Protein AF-A0A2E6A9U0-F1 (afdb_monomer_lite)

pLDDT: mean 90.93, std 10.79, range [36.19, 98.31]

Sequence (124 aa):
MLTVLASQIIADIYIGTYSYVFFVYLSYVIIVLIGEFYLKELKFKSVIISSFLAASIFFIVSNFGFWFTESLYSHDLNGLITCYVAAIPFFDDSLISASLYSLTIYIIYKFYKNLFPEANIVTK

Foldseek 3Di:
DCVVVVVVVVVCVVVHPDQLVVLQVVLVVVLVVVCVVQPPDLDPVSLLVSLLVSLVSNLVRSLVSCLVGPPPFDPDPVSSVVSSVVCVVVSVVSSVVSSVVSVVVSVVVVVVCVVCVVVVVPPD

Radius of gyration: 17.7 Å; chains: 1; bounding box: 47×21×44 Å

Secondary structure (DSSP, 8-state):
-HHHHHHHHHHHHHH---TTHHHHHHHHHHHHHHHHHH-SS--HHHHHHHHHHHHHHHHHHHHHHHHHH-TTS-SSHHHHHHHHHHHHHHHHHHHHHHHHHHHHHHHHHHHHHHH-GGGGSS--

Structure (mmCIF, N/CA/C/O backbone):
data_AF-A0A2E6A9U0-F1
#
_entry.id   AF-A0A2E6A9U0-F1
#
loop_
_atom_site.group_PDB
_atom_site.id
_atom_site.type_symbol
_atom_site.label_atom_id
_atom_site.label_alt_id
_atom_site.label_comp_id
_atom_site.label_asym_id
_atom_site.label_entity_id
_atom_site.label_seq_id
_atom_site.pdbx_PDB_ins_code
_atom_site.Cartn_x
_atom_site.Cartn_y
_atom_site.Cartn_z
_atom_site.occupancy
_atom_site.B_iso_or_equiv
_atom_site.auth_seq_id
_atom_site.auth_comp_id
_atom_site.auth_asym_id
_atom_site.auth_atom_id
_atom_site.pdbx_PDB_model_num
ATOM 1 N N . MET A 1 1 ? -12.862 -8.060 2.023 1.00 75.62 1 MET A N 1
ATOM 2 C CA . MET A 1 1 ? -12.112 -8.561 0.848 1.00 75.62 1 MET A CA 1
ATOM 3 C C . MET A 1 1 ? -12.899 -8.430 -0.455 1.00 75.62 1 MET A C 1
ATOM 5 O O . MET A 1 1 ? -12.478 -7.665 -1.311 1.00 75.62 1 MET A O 1
ATOM 9 N N . LEU A 1 2 ? -14.043 -9.118 -0.602 1.00 82.69 2 LEU A N 1
ATOM 10 C CA . LEU A 1 2 ? -14.778 -9.193 -1.876 1.00 82.69 2 LEU A CA 1
ATOM 11 C C . LEU A 1 2 ? -15.170 -7.821 -2.445 1.00 82.69 2 LEU A C 1
ATOM 13 O O . LEU A 1 2 ? -14.979 -7.590 -3.630 1.00 82.69 2 LEU A O 1
ATOM 17 N N . THR A 1 3 ? -15.642 -6.898 -1.602 1.00 85.50 3 THR A N 1
ATOM 18 C CA . THR A 1 3 ? -16.029 -5.543 -2.028 1.00 85.50 3 THR A CA 1
ATOM 19 C C . THR A 1 3 ? -14.875 -4.776 -2.670 1.00 85.50 3 THR A C 1
ATOM 21 O O . THR A 1 3 ? -15.070 -4.175 -3.716 1.00 85.50 3 THR A O 1
ATOM 24 N N . VAL A 1 4 ? -13.678 -4.835 -2.073 1.00 86.69 4 VAL A N 1
ATOM 25 C CA . VAL A 1 4 ? -12.486 -4.114 -2.557 1.00 86.69 4 VAL A CA 1
ATOM 26 C C . VAL A 1 4 ? -12.021 -4.677 -3.898 1.00 86.69 4 VAL A C 1
ATOM 28 O O . VAL A 1 4 ? -11.757 -3.927 -4.833 1.00 86.69 4 VAL A O 1
ATOM 31 N N . LEU A 1 5 ? -11.963 -6.006 -4.015 1.00 88.56 5 LEU A N 1
ATOM 32 C CA . LEU A 1 5 ? -11.558 -6.651 -5.263 1.00 88.56 5 LEU A CA 1
ATOM 33 C C . LEU A 1 5 ? -12.594 -6.419 -6.367 1.00 88.56 5 LEU A C 1
ATOM 35 O O . LEU A 1 5 ? -12.225 -6.093 -7.487 1.00 88.56 5 LEU A O 1
ATOM 39 N N . ALA A 1 6 ? -13.887 -6.521 -6.052 1.00 91.06 6 ALA A N 1
ATOM 40 C CA . ALA A 1 6 ? -14.952 -6.279 -7.018 1.00 91.06 6 ALA A CA 1
ATOM 41 C C . ALA A 1 6 ? -14.951 -4.831 -7.527 1.00 91.06 6 ALA A C 1
ATOM 43 O O . ALA A 1 6 ? -15.057 -4.619 -8.733 1.00 91.06 6 ALA A O 1
ATOM 44 N N . SER A 1 7 ? -14.788 -3.839 -6.639 1.00 91.12 7 SER A N 1
ATOM 45 C CA . SER A 1 7 ? -14.710 -2.436 -7.059 1.00 91.12 7 SER A CA 1
ATOM 46 C C . SER A 1 7 ? -13.517 -2.181 -7.973 1.00 91.12 7 SER A C 1
ATOM 48 O O . SER A 1 7 ? -13.663 -1.472 -8.964 1.00 91.12 7 SER A O 1
ATOM 50 N N . GLN A 1 8 ? -12.366 -2.794 -7.676 1.00 91.31 8 GLN A N 1
ATOM 51 C CA . GLN A 1 8 ? -11.172 -2.644 -8.502 1.00 91.31 8 GLN A CA 1
ATOM 52 C C . GLN A 1 8 ? -11.352 -3.286 -9.883 1.00 91.31 8 GLN A C 1
ATOM 54 O O . GLN A 1 8 ? -11.041 -2.652 -10.883 1.00 91.31 8 GLN A O 1
ATOM 59 N N . ILE A 1 9 ? -11.933 -4.490 -9.955 1.00 93.56 9 ILE A N 1
ATOM 60 C CA . ILE A 1 9 ? -12.190 -5.181 -11.232 1.00 93.56 9 ILE A CA 1
ATOM 61 C C . ILE A 1 9 ? -13.099 -4.343 -12.121 1.00 93.56 9 ILE A C 1
ATOM 63 O O . ILE A 1 9 ? -12.823 -4.173 -13.304 1.00 93.56 9 ILE A O 1
ATOM 67 N N . ILE A 1 10 ? -14.176 -3.801 -11.552 1.00 94.44 10 ILE A N 1
ATOM 68 C CA . ILE A 1 10 ? -15.109 -2.956 -12.300 1.00 94.44 10 ILE A CA 1
ATOM 69 C C . ILE A 1 10 ? -14.392 -1.702 -12.817 1.00 94.44 10 ILE A C 1
ATOM 71 O O . ILE A 1 10 ? -14.577 -1.335 -13.977 1.00 94.44 10 ILE A O 1
ATOM 75 N N . ALA A 1 11 ? -13.560 -1.069 -11.985 1.00 93.12 11 ALA A N 1
ATOM 76 C CA . ALA A 1 11 ? -12.792 0.108 -12.377 1.00 93.12 11 ALA A CA 1
ATOM 77 C C . ALA A 1 11 ? -11.787 -0.202 -13.500 1.00 93.12 11 ALA A C 1
ATOM 79 O O . ALA A 1 11 ? -11.760 0.521 -14.493 1.00 93.12 11 ALA A O 1
ATOM 80 N N . ASP A 1 12 ? -11.023 -1.290 -13.390 1.00 93.94 12 ASP A N 1
ATOM 81 C CA . ASP A 1 12 ? -10.027 -1.685 -14.394 1.00 93.94 12 ASP A CA 1
ATOM 82 C C . ASP A 1 12 ? -10.687 -2.081 -15.727 1.00 93.94 12 ASP A C 1
ATOM 84 O O . ASP A 1 12 ? -10.165 -1.762 -16.792 1.00 93.94 12 ASP A O 1
ATOM 88 N N . ILE A 1 13 ? -11.864 -2.724 -15.696 1.00 94.06 13 ILE A N 1
ATOM 89 C CA . ILE A 1 13 ? -12.645 -3.028 -16.910 1.00 94.06 13 ILE A CA 1
ATOM 90 C C . ILE A 1 13 ? -13.107 -1.740 -17.603 1.00 94.06 13 ILE A C 1
ATOM 92 O O . ILE A 1 13 ? -13.145 -1.684 -18.830 1.00 94.06 13 ILE A O 1
ATOM 96 N N . TYR A 1 14 ? -13.476 -0.716 -16.830 1.00 95.69 14 TYR A N 1
ATOM 97 C CA . TYR A 1 14 ? -13.986 0.541 -17.370 1.00 95.69 14 TYR A CA 1
ATOM 98 C C . TYR A 1 14 ? -12.877 1.477 -17.875 1.00 95.69 14 TYR A C 1
ATOM 100 O O . TYR A 1 14 ? -13.020 2.074 -18.939 1.00 95.69 14 TYR A O 1
ATOM 108 N N . ILE A 1 15 ? -11.785 1.625 -17.118 1.00 93.94 15 ILE A N 1
ATOM 109 C CA . ILE A 1 15 ? -10.678 2.548 -17.425 1.00 93.94 15 ILE A CA 1
ATOM 110 C C . ILE A 1 15 ? -9.684 1.914 -18.408 1.00 93.94 15 ILE A C 1
ATOM 112 O O . ILE A 1 15 ? -9.153 2.605 -19.277 1.00 93.94 15 ILE A O 1
ATOM 116 N N . GLY A 1 16 ? -9.442 0.609 -18.281 1.00 91.25 16 GLY A N 1
ATOM 117 C CA . GLY A 1 16 ? -8.445 -0.139 -19.040 1.00 91.25 16 GLY A CA 1
ATOM 118 C C . GLY A 1 16 ? -7.490 -0.917 -18.131 1.00 91.25 16 GLY A C 1
ATOM 119 O O . GLY A 1 16 ? -7.075 -0.446 -17.072 1.00 91.25 16 GLY A O 1
ATOM 120 N N . THR A 1 17 ? -7.124 -2.122 -18.565 1.00 90.62 17 THR A N 1
ATOM 121 C CA . THR A 1 17 ? -6.197 -3.015 -17.855 1.00 90.62 17 THR A CA 1
ATOM 122 C C . TH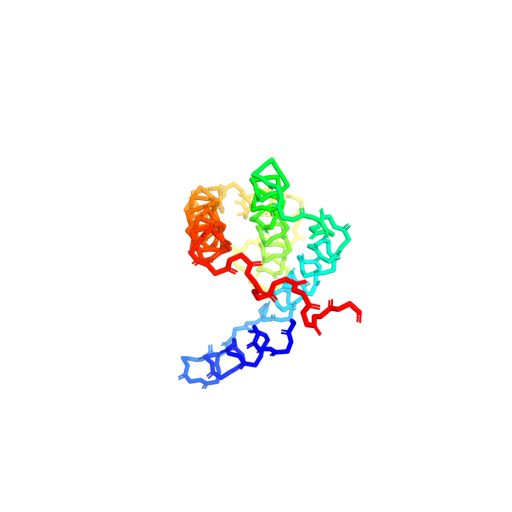R A 1 17 ? -4.737 -2.753 -18.231 1.00 90.62 17 THR A C 1
ATOM 124 O O . THR A 1 17 ? -4.450 -2.167 -19.272 1.00 90.62 17 THR A O 1
ATOM 127 N N . TYR A 1 18 ? -3.806 -3.263 -17.424 1.00 91.44 18 TYR A N 1
ATOM 128 C CA . TYR A 1 18 ? -2.358 -3.094 -17.593 1.00 91.44 18 TYR A CA 1
ATOM 129 C C . TYR A 1 18 ? -1.597 -4.403 -17.316 1.00 91.44 18 TYR A C 1
ATOM 131 O O . TYR A 1 18 ? -2.121 -5.321 -16.679 1.00 91.44 18 TYR A O 1
ATOM 139 N N . SER A 1 19 ? -0.354 -4.503 -17.794 1.00 92.94 19 SER A N 1
ATOM 140 C CA . SER A 1 19 ? 0.419 -5.758 -17.862 1.00 92.94 19 SER A CA 1
ATOM 141 C C . SER A 1 19 ? 0.713 -6.390 -16.495 1.00 92.94 19 SER A C 1
ATOM 143 O O . SER A 1 19 ? 0.742 -7.611 -16.357 1.00 92.94 19 SER A O 1
ATOM 145 N N . TYR A 1 20 ? 0.884 -5.564 -15.462 1.00 94.19 20 TYR A N 1
ATOM 146 C CA . TYR A 1 20 ? 1.205 -5.976 -14.091 1.00 94.19 20 TYR A CA 1
ATOM 147 C C . TYR A 1 20 ? -0.024 -6.044 -13.171 1.00 94.19 20 TYR A C 1
ATOM 149 O O . TYR A 1 20 ? 0.128 -6.087 -11.947 1.00 94.19 20 TYR A O 1
ATOM 157 N N . VAL A 1 21 ? -1.243 -6.092 -13.728 1.00 94.62 21 VAL A N 1
ATOM 158 C CA . VAL A 1 21 ? -2.499 -6.147 -12.957 1.00 94.62 21 VAL A CA 1
ATOM 159 C C . VAL A 1 21 ? -2.468 -7.243 -11.893 1.00 94.62 21 VAL A C 1
ATOM 161 O O . VAL A 1 21 ? -2.775 -6.986 -10.735 1.00 94.62 21 VAL A O 1
ATOM 164 N N . PHE A 1 22 ? -1.953 -8.430 -12.220 1.00 94.75 22 PHE A N 1
ATOM 165 C CA . PHE A 1 22 ? -1.814 -9.531 -11.266 1.00 94.75 22 PHE A CA 1
ATOM 166 C C . PHE A 1 22 ? -1.105 -9.123 -9.960 1.00 94.75 22 PHE A C 1
ATOM 168 O O . PHE A 1 22 ? -1.568 -9.470 -8.874 1.00 94.75 22 PHE A O 1
ATOM 175 N N . PHE A 1 23 ?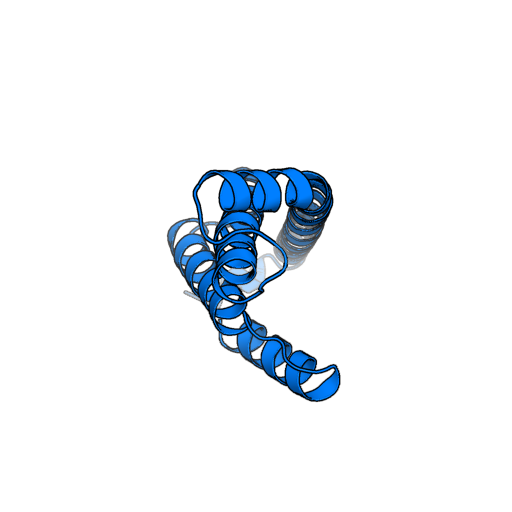 -0.021 -8.347 -10.047 1.00 97.12 23 PHE A N 1
ATOM 176 C CA . PHE A 1 23 ? 0.756 -7.920 -8.882 1.00 97.12 23 PHE A CA 1
ATOM 177 C C . PHE A 1 23 ? 0.003 -6.908 -8.016 1.00 97.12 23 PHE A C 1
ATOM 179 O O . PHE A 1 23 ? 0.102 -6.951 -6.790 1.00 97.12 23 PHE A O 1
ATOM 186 N N . VAL A 1 24 ? -0.813 -6.046 -8.624 1.00 95.38 24 VAL A N 1
ATOM 187 C CA . VAL A 1 24 ? -1.680 -5.123 -7.879 1.00 95.38 24 VAL A CA 1
ATOM 188 C C . VAL A 1 24 ? -2.714 -5.901 -7.064 1.00 95.38 24 VAL A C 1
ATOM 190 O O . VAL A 1 24 ? -2.835 -5.688 -5.857 1.00 95.38 24 VAL A O 1
ATOM 193 N N . TYR A 1 25 ? -3.382 -6.883 -7.667 1.00 95.00 25 TYR A N 1
ATOM 194 C CA . TYR A 1 25 ? -4.353 -7.724 -6.960 1.00 95.00 25 TYR A CA 1
ATOM 195 C C . TYR A 1 25 ? -3.698 -8.580 -5.876 1.00 95.00 25 TYR A C 1
ATOM 197 O O . TYR A 1 25 ? -4.232 -8.690 -4.770 1.00 95.00 25 TYR A O 1
ATOM 205 N N . LEU A 1 26 ? -2.516 -9.134 -6.157 1.00 95.56 26 LEU A N 1
ATOM 206 C CA . LEU A 1 26 ? -1.723 -9.866 -5.174 1.00 95.56 26 LEU A CA 1
ATOM 207 C C . LEU A 1 26 ? -1.395 -8.988 -3.961 1.00 95.56 26 LEU A C 1
ATOM 209 O O . LEU A 1 26 ? -1.541 -9.436 -2.823 1.00 95.56 26 LEU A O 1
ATOM 213 N N . SER A 1 27 ? -1.015 -7.728 -4.188 1.00 96.38 27 SER A N 1
ATOM 214 C CA . SER A 1 27 ? -0.739 -6.788 -3.103 1.00 96.38 27 SER A CA 1
ATOM 215 C C . SER A 1 27 ? -1.969 -6.573 -2.213 1.00 96.38 27 SER A C 1
ATOM 217 O O . SER A 1 27 ? -1.857 -6.678 -0.993 1.00 96.38 27 SER A O 1
ATOM 219 N N . TYR A 1 28 ? -3.163 -6.399 -2.791 1.00 94.38 28 TYR A N 1
ATOM 220 C CA . TYR A 1 28 ? -4.398 -6.246 -2.019 1.00 94.38 28 TYR A CA 1
ATOM 221 C C . TYR A 1 28 ? -4.745 -7.489 -1.207 1.00 94.38 28 TYR A C 1
ATOM 223 O O . TYR A 1 28 ? -5.149 -7.362 -0.052 1.00 94.38 28 TYR A O 1
ATOM 231 N N . VAL A 1 29 ? -4.562 -8.684 -1.773 1.00 94.25 29 VAL A N 1
ATOM 232 C CA . VAL A 1 29 ? -4.777 -9.938 -1.039 1.00 94.25 29 VAL A CA 1
ATOM 233 C C . VAL A 1 29 ? -3.852 -10.005 0.179 1.00 94.25 29 VAL A C 1
ATOM 235 O O . VAL A 1 29 ? -4.327 -10.241 1.288 1.00 94.25 29 VAL A O 1
ATOM 238 N N . ILE A 1 30 ? -2.557 -9.723 0.009 1.00 94.69 30 ILE A N 1
ATOM 239 C CA . ILE A 1 30 ? -1.584 -9.729 1.113 1.00 94.69 30 ILE A CA 1
ATOM 240 C C . ILE A 1 30 ? -1.959 -8.694 2.186 1.00 94.69 30 ILE A C 1
ATOM 242 O O . ILE A 1 30 ? -1.955 -9.010 3.377 1.00 94.69 30 ILE A O 1
ATOM 246 N N . ILE A 1 31 ? -2.325 -7.476 1.776 1.00 94.50 31 ILE A N 1
ATOM 247 C CA . ILE A 1 31 ? -2.725 -6.392 2.685 1.00 94.50 31 ILE A CA 1
ATOM 248 C C . ILE A 1 31 ? -3.949 -6.792 3.512 1.00 94.50 31 ILE A C 1
ATOM 250 O O . ILE A 1 31 ? -3.960 -6.587 4.725 1.00 94.50 31 ILE A O 1
ATOM 254 N N . VAL A 1 32 ? -4.968 -7.380 2.880 1.00 91.62 32 VAL A N 1
ATOM 255 C CA . VAL A 1 32 ? -6.188 -7.818 3.571 1.00 91.62 32 VAL A CA 1
ATOM 256 C C . VAL A 1 32 ? -5.877 -8.919 4.581 1.00 91.62 32 VAL A C 1
ATOM 258 O O . VAL A 1 32 ? -6.316 -8.815 5.723 1.00 91.62 32 VAL A O 1
ATOM 261 N N . LEU A 1 33 ? -5.079 -9.922 4.205 1.00 91.00 33 LEU A N 1
ATOM 262 C CA . LEU A 1 33 ? -4.703 -11.015 5.108 1.00 91.00 33 LEU A CA 1
ATOM 263 C C . LEU A 1 33 ? -3.929 -10.509 6.336 1.00 91.00 33 LEU A C 1
ATOM 265 O O . LEU A 1 33 ? -4.200 -10.924 7.464 1.00 91.00 33 LEU A O 1
ATOM 269 N N . ILE A 1 34 ? -2.995 -9.574 6.139 1.00 89.00 34 ILE A N 1
ATOM 270 C CA . ILE A 1 34 ? -2.261 -8.944 7.246 1.00 89.00 34 ILE A CA 1
ATOM 271 C C . ILE A 1 34 ? -3.205 -8.101 8.109 1.00 89.00 34 ILE A C 1
ATOM 273 O O . ILE A 1 34 ? -3.135 -8.162 9.338 1.00 89.00 34 ILE A O 1
ATOM 277 N N . GLY A 1 35 ? -4.119 -7.359 7.483 1.00 87.25 35 GLY A N 1
ATOM 278 C CA . GLY A 1 35 ? -5.139 -6.574 8.171 1.00 87.25 35 GLY A CA 1
ATOM 279 C C . GLY A 1 35 ? -6.037 -7.433 9.062 1.00 87.25 35 GLY A C 1
ATOM 280 O O . GLY A 1 35 ? -6.225 -7.099 10.227 1.00 87.25 35 GLY A O 1
ATOM 281 N N . GLU A 1 36 ? -6.531 -8.568 8.568 1.00 84.88 36 GLU A N 1
ATOM 282 C CA . GLU A 1 36 ? -7.365 -9.500 9.341 1.00 84.88 36 GLU A CA 1
ATOM 283 C C . GLU A 1 36 ? -6.633 -10.057 10.569 1.00 84.88 36 GLU A C 1
ATOM 285 O O . GLU A 1 36 ? -7.220 -10.203 11.645 1.00 84.88 36 GLU A O 1
ATOM 290 N N . PHE A 1 37 ? -5.330 -10.317 10.446 1.00 81.81 37 PHE A N 1
ATOM 291 C CA . PHE A 1 37 ? -4.527 -10.786 11.569 1.00 81.81 37 PHE A CA 1
ATOM 292 C C . PHE A 1 37 ? -4.233 -9.678 12.595 1.00 81.81 37 PHE A C 1
ATOM 294 O O . PHE A 1 37 ? -4.278 -9.931 13.803 1.00 81.81 37 PHE A O 1
ATOM 301 N N . TYR A 1 38 ? -3.941 -8.457 12.133 1.00 80.06 38 TYR A N 1
ATOM 302 C CA . TYR A 1 38 ? -3.429 -7.360 12.965 1.00 80.06 38 TYR A CA 1
ATOM 303 C C . TYR A 1 38 ? -4.523 -6.439 13.543 1.00 80.06 38 TYR A C 1
ATOM 305 O O . TYR A 1 38 ? -4.330 -5.826 14.595 1.00 80.06 38 TYR A O 1
ATOM 313 N N . LEU A 1 39 ? -5.697 -6.361 12.903 1.00 81.31 39 LEU A N 1
ATOM 314 C CA . LEU A 1 39 ? -6.820 -5.485 13.278 1.00 81.31 39 LEU A CA 1
ATOM 315 C C . LEU A 1 39 ? -7.940 -6.206 14.045 1.00 81.31 39 LEU A C 1
ATOM 317 O O . LEU A 1 39 ? -9.085 -5.757 14.025 1.00 81.31 39 LEU A O 1
ATOM 321 N N . LYS A 1 40 ? -7.623 -7.274 14.793 1.00 78.06 40 LYS A N 1
ATOM 322 C CA . LYS A 1 40 ? -8.593 -7.953 15.683 1.00 78.06 40 LYS A CA 1
ATOM 323 C C . LYS A 1 40 ? -9.285 -6.994 16.657 1.00 78.06 40 LYS A C 1
ATOM 325 O O . LYS A 1 40 ? -10.441 -7.191 17.010 1.00 78.06 40 LYS A O 1
ATOM 330 N N . GLU A 1 41 ? -8.582 -5.936 17.064 1.00 78.12 41 GLU A N 1
ATOM 331 C CA . GLU A 1 41 ? -9.147 -4.809 17.801 1.00 78.12 41 GLU A CA 1
ATOM 332 C C . GLU A 1 41 ? -8.787 -3.489 17.105 1.00 78.12 41 GLU A C 1
ATOM 334 O O . GLU A 1 41 ? -7.612 -3.185 16.881 1.00 78.12 41 GLU A O 1
ATOM 339 N N . LEU A 1 42 ? -9.796 -2.662 16.817 1.00 84.19 42 LEU A N 1
ATOM 340 C CA . LEU A 1 42 ? -9.621 -1.340 16.208 1.00 84.19 42 LEU A CA 1
ATOM 341 C C . LEU A 1 42 ? -9.074 -0.325 17.227 1.00 84.19 42 LEU A C 1
ATOM 343 O O . LEU A 1 42 ? -9.814 0.452 17.840 1.00 84.19 42 LEU A O 1
ATOM 347 N N . LYS A 1 43 ? -7.751 -0.343 17.412 1.00 90.12 43 LYS A N 1
ATOM 348 C CA . LYS A 1 43 ? -6.976 0.632 18.196 1.00 90.12 43 LYS A CA 1
ATOM 349 C C . LYS A 1 43 ? -6.274 1.619 17.270 1.00 90.12 43 LYS A C 1
ATOM 351 O O . LYS A 1 43 ? -5.766 1.222 16.228 1.00 90.12 43 LYS A O 1
ATOM 356 N N . PHE A 1 44 ? -6.133 2.870 17.710 1.00 90.12 44 PHE A N 1
ATOM 357 C CA . PHE A 1 44 ? -5.413 3.912 16.964 1.00 90.12 44 PHE A CA 1
ATOM 358 C C . PHE A 1 44 ? -4.019 3.458 16.494 1.00 90.12 44 PHE A C 1
ATOM 360 O O . PHE A 1 44 ? -3.690 3.569 15.318 1.00 90.12 44 PHE A O 1
ATOM 367 N N . LYS A 1 45 ? -3.227 2.858 17.396 1.00 91.00 45 LYS A N 1
ATOM 368 C CA . LYS A 1 45 ? -1.889 2.338 17.069 1.00 91.00 45 LYS A CA 1
ATOM 369 C C . LYS A 1 45 ? -1.936 1.251 15.989 1.00 91.00 45 LYS A C 1
ATOM 371 O O . LYS A 1 45 ? -1.106 1.262 15.087 1.00 91.00 45 LYS A O 1
ATOM 376 N N . SER A 1 46 ? -2.901 0.334 16.068 1.00 90.75 46 SER A N 1
ATOM 377 C CA . SER A 1 46 ? -3.058 -0.730 15.073 1.00 90.75 46 SER A CA 1
ATOM 378 C C . SER A 1 46 ? -3.435 -0.165 13.704 1.00 90.75 46 SER A C 1
ATOM 380 O O . SER A 1 46 ? -2.911 -0.642 12.706 1.00 90.75 46 SER A O 1
ATOM 382 N N . VAL A 1 47 ? -4.272 0.877 13.655 1.00 92.38 47 VAL A N 1
ATOM 383 C CA . VAL A 1 47 ? -4.673 1.556 12.411 1.00 92.38 47 VAL A CA 1
ATOM 384 C C . VAL A 1 47 ? -3.471 2.204 11.719 1.00 92.38 47 VAL A C 1
ATOM 386 O O . VAL A 1 47 ? -3.247 1.928 10.547 1.00 92.38 47 VAL A O 1
ATOM 389 N N . ILE A 1 48 ? -2.660 2.983 12.445 1.00 93.06 48 ILE A N 1
ATOM 390 C CA . ILE A 1 48 ? -1.461 3.641 11.887 1.00 93.06 48 ILE A CA 1
ATOM 391 C C . ILE A 1 48 ? -0.426 2.625 11.387 1.00 93.06 48 ILE A C 1
ATOM 393 O O . ILE A 1 48 ? 0.129 2.772 10.302 1.00 93.06 48 ILE A O 1
ATOM 397 N N . ILE A 1 49 ? -0.157 1.575 12.169 1.00 93.00 49 ILE A N 1
ATOM 398 C CA . ILE A 1 49 ? 0.806 0.545 11.755 1.00 93.00 49 ILE A CA 1
ATOM 399 C C . ILE A 1 49 ? 0.288 -0.194 10.518 1.00 93.00 49 ILE A C 1
ATOM 401 O O . ILE A 1 49 ? 1.050 -0.438 9.586 1.00 93.00 49 ILE A O 1
ATOM 405 N N . SER A 1 50 ? -1.005 -0.520 10.488 1.00 92.38 50 SER A N 1
ATOM 406 C CA . SER A 1 50 ? -1.599 -1.239 9.358 1.00 92.38 50 SER A CA 1
ATOM 407 C C . SER A 1 50 ? -1.635 -0.385 8.092 1.00 92.38 50 SER A C 1
ATOM 409 O O . SER A 1 50 ? -1.395 -0.926 7.020 1.00 92.38 50 SER A O 1
ATOM 411 N N . SER A 1 51 ? -1.878 0.929 8.186 1.00 94.06 51 SER A N 1
ATOM 412 C CA . SER A 1 51 ? -1.849 1.820 7.017 1.00 94.06 51 SER A CA 1
ATOM 413 C C . SER A 1 51 ? -0.442 1.960 6.439 1.00 94.06 51 SER A C 1
ATOM 415 O O . SER A 1 51 ? -0.280 1.910 5.221 1.00 94.06 51 SER A O 1
ATOM 417 N N . PHE A 1 52 ? 0.578 2.057 7.299 1.00 95.38 52 PHE A N 1
ATOM 418 C CA . PHE A 1 52 ? 1.976 2.053 6.867 1.00 95.38 52 PHE A CA 1
ATOM 419 C C . PHE A 1 52 ? 2.345 0.734 6.181 1.00 95.38 52 PHE A C 1
ATOM 421 O O . PHE A 1 52 ? 2.825 0.743 5.051 1.00 95.38 52 PHE A O 1
ATOM 428 N N . LEU A 1 53 ? 2.052 -0.403 6.824 1.00 95.31 53 LEU A N 1
ATOM 429 C CA . LEU A 1 53 ? 2.309 -1.724 6.247 1.00 95.31 53 LEU A CA 1
ATOM 430 C C . LEU A 1 53 ? 1.585 -1.903 4.912 1.00 95.31 53 LEU A C 1
ATOM 432 O O . LEU A 1 53 ? 2.185 -2.404 3.966 1.00 95.31 53 LEU A O 1
ATOM 436 N N . ALA A 1 54 ? 0.328 -1.463 4.814 1.00 95.38 54 ALA A N 1
ATOM 437 C CA . ALA A 1 54 ? -0.447 -1.549 3.585 1.00 95.38 54 ALA A CA 1
ATOM 438 C C . ALA A 1 54 ? 0.217 -0.783 2.434 1.00 95.38 54 ALA A C 1
ATOM 440 O O . ALA A 1 54 ? 0.415 -1.352 1.361 1.00 95.38 54 ALA A O 1
ATOM 441 N N . ALA A 1 55 ? 0.621 0.469 2.673 1.00 97.00 55 ALA A N 1
ATOM 442 C CA . ALA A 1 55 ? 1.335 1.265 1.680 1.00 97.00 55 ALA A CA 1
ATOM 443 C C . ALA A 1 55 ? 2.668 0.610 1.284 1.00 97.00 55 ALA A C 1
ATOM 445 O O . ALA A 1 55 ? 2.983 0.534 0.099 1.00 97.00 55 ALA A O 1
ATOM 446 N N . SER A 1 56 ? 3.434 0.082 2.248 1.00 97.38 56 SER A N 1
ATOM 447 C CA . SER A 1 56 ? 4.715 -0.585 1.973 1.00 97.38 56 SER A CA 1
ATOM 448 C C . SER A 1 56 ? 4.548 -1.860 1.149 1.00 97.38 56 SER A C 1
ATOM 450 O O . SER A 1 56 ? 5.303 -2.081 0.207 1.00 97.38 56 SER A O 1
ATOM 452 N N . ILE A 1 57 ? 3.553 -2.692 1.464 1.00 97.56 57 ILE A N 1
ATOM 453 C CA . ILE A 1 57 ? 3.265 -3.916 0.705 1.00 97.56 57 ILE A CA 1
ATOM 454 C C . ILE A 1 57 ? 2.844 -3.565 -0.718 1.00 97.56 57 ILE A C 1
ATOM 456 O O . ILE A 1 57 ? 3.364 -4.151 -1.666 1.00 97.56 57 ILE A O 1
ATOM 460 N N . PHE A 1 58 ? 1.929 -2.603 -0.869 1.00 97.25 58 PHE A N 1
ATOM 461 C CA . PHE A 1 58 ? 1.490 -2.142 -2.180 1.00 97.25 58 PHE A CA 1
ATOM 462 C C . PHE A 1 58 ? 2.678 -1.653 -3.006 1.00 97.25 58 PHE A C 1
ATOM 464 O O . PHE A 1 58 ? 2.868 -2.110 -4.130 1.00 97.25 58 PHE A O 1
ATOM 471 N N . PHE A 1 59 ? 3.520 -0.798 -2.427 1.00 98.00 59 PHE A N 1
ATOM 472 C CA . PHE A 1 59 ? 4.713 -0.266 -3.073 1.00 98.00 59 PHE A CA 1
ATOM 473 C C . PHE A 1 59 ? 5.673 -1.364 -3.533 1.00 98.00 59 PHE A C 1
ATOM 475 O O . PHE A 1 59 ? 6.074 -1.374 -4.691 1.00 98.00 59 PHE A O 1
ATOM 482 N N . ILE A 1 60 ? 6.005 -2.320 -2.665 1.00 98.25 60 ILE A N 1
ATOM 483 C CA . ILE A 1 60 ? 6.940 -3.397 -3.004 1.00 98.25 60 ILE A CA 1
ATOM 484 C C . ILE A 1 60 ? 6.358 -4.289 -4.108 1.00 98.25 60 ILE A C 1
ATOM 486 O O . ILE A 1 60 ? 6.973 -4.512 -5.147 1.00 98.25 60 ILE A O 1
ATOM 490 N N . VAL A 1 61 ? 5.144 -4.799 -3.920 1.00 98.31 61 VAL A N 1
ATOM 491 C CA . VAL A 1 61 ? 4.603 -5.812 -4.833 1.00 98.31 61 VAL A CA 1
ATOM 492 C C . VAL A 1 61 ? 4.257 -5.207 -6.198 1.00 98.31 61 VAL A C 1
ATOM 494 O O . VAL A 1 61 ? 4.581 -5.807 -7.222 1.00 98.31 61 VAL A O 1
ATOM 497 N N . SER A 1 62 ? 3.651 -4.014 -6.237 1.00 97.38 62 SER A N 1
ATOM 498 C CA . SER A 1 62 ? 3.258 -3.376 -7.503 1.00 97.38 62 SER A CA 1
ATOM 499 C C . SER A 1 62 ? 4.461 -2.937 -8.341 1.00 97.38 62 SER A C 1
ATOM 501 O O . SER A 1 62 ? 4.476 -3.207 -9.539 1.00 97.38 62 SER A O 1
ATOM 503 N N . ASN A 1 63 ? 5.497 -2.345 -7.731 1.00 98.00 63 ASN A N 1
ATOM 504 C CA . ASN A 1 63 ? 6.690 -1.907 -8.465 1.00 98.00 63 ASN A CA 1
ATOM 505 C C . ASN A 1 63 ? 7.561 -3.079 -8.912 1.00 98.00 63 ASN A C 1
ATOM 507 O O . ASN A 1 63 ? 8.140 -3.029 -9.994 1.00 98.00 63 ASN A O 1
ATOM 511 N N . PHE A 1 64 ? 7.610 -4.168 -8.136 1.00 98.12 64 PHE A N 1
ATOM 512 C CA . PHE A 1 64 ? 8.201 -5.409 -8.630 1.00 98.12 64 PHE A CA 1
ATOM 513 C C . PHE A 1 64 ? 7.450 -5.929 -9.859 1.00 98.12 64 PHE A C 1
ATOM 515 O O . PHE A 1 64 ? 8.079 -6.305 -10.843 1.00 98.12 64 PHE A O 1
ATOM 522 N N . GLY A 1 65 ? 6.115 -5.905 -9.824 1.00 97.69 65 GLY A N 1
ATOM 523 C CA . GLY A 1 65 ? 5.285 -6.267 -10.967 1.00 97.69 65 GLY A CA 1
ATOM 524 C C . GLY A 1 65 ? 5.564 -5.409 -12.194 1.00 97.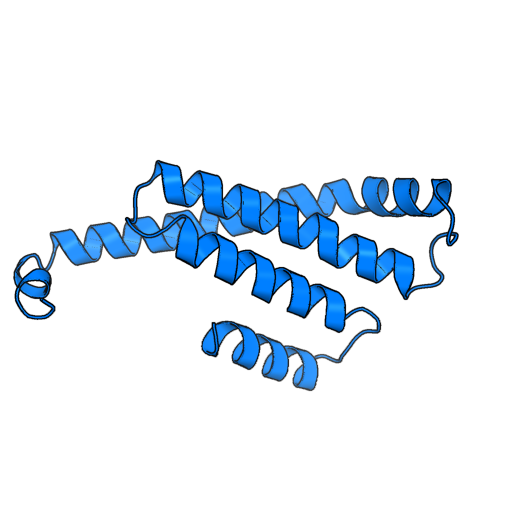69 65 GLY A C 1
ATOM 525 O O . GLY A 1 65 ? 5.806 -5.955 -13.264 1.00 97.69 65 GLY A O 1
ATOM 526 N N . PHE A 1 66 ? 5.601 -4.086 -12.021 1.00 97.50 66 PHE A N 1
ATOM 527 C CA . PHE A 1 66 ? 5.932 -3.140 -13.085 1.00 97.50 66 PHE A CA 1
ATOM 528 C C . PHE A 1 66 ? 7.299 -3.454 -13.701 1.00 97.50 66 PHE A C 1
ATOM 530 O O . PHE A 1 66 ? 7.390 -3.665 -14.905 1.00 97.50 66 PHE A O 1
ATOM 537 N N . TRP A 1 67 ? 8.350 -3.569 -12.881 1.00 97.94 67 TRP A N 1
ATOM 538 C CA . TRP A 1 67 ? 9.693 -3.925 -13.348 1.00 97.94 67 TRP A CA 1
ATOM 539 C C . TRP A 1 67 ? 9.746 -5.292 -14.041 1.00 97.94 67 TRP A C 1
ATOM 541 O O . TRP A 1 67 ? 10.539 -5.484 -14.957 1.00 97.94 67 TRP A O 1
ATOM 551 N N . PHE A 1 68 ? 8.937 -6.254 -13.601 1.00 97.19 68 PHE A N 1
ATOM 552 C CA . PHE A 1 68 ? 8.933 -7.603 -14.157 1.00 97.19 68 PHE A CA 1
ATOM 553 C C . PHE A 1 68 ? 8.214 -7.686 -15.508 1.00 97.19 68 PHE A C 1
ATOM 555 O O . PHE A 1 68 ? 8.621 -8.471 -16.361 1.00 97.19 68 PHE A O 1
ATOM 562 N N . THR A 1 69 ? 7.143 -6.913 -15.710 1.00 96.56 69 THR A N 1
ATOM 563 C CA . THR A 1 69 ? 6.316 -7.009 -16.925 1.00 96.56 69 THR A CA 1
ATOM 564 C C . THR A 1 69 ? 6.630 -5.952 -17.972 1.00 96.56 69 THR A C 1
ATOM 566 O O . THR A 1 69 ? 6.426 -6.201 -19.156 1.00 96.56 69 THR A O 1
ATOM 569 N N . GLU A 1 70 ? 7.063 -4.764 -17.553 1.00 95.44 70 GLU A N 1
ATOM 570 C CA . GLU A 1 70 ? 7.327 -3.642 -18.451 1.00 95.44 70 GLU A CA 1
ATOM 571 C C . GLU A 1 70 ? 8.796 -3.614 -18.873 1.00 95.44 70 GLU A C 1
ATOM 573 O O . GLU A 1 70 ? 9.698 -3.877 -18.082 1.00 95.44 70 GLU A O 1
ATOM 578 N N . SER A 1 71 ? 9.055 -3.214 -20.117 1.00 93.81 71 SER A N 1
ATOM 579 C CA . SER A 1 71 ? 10.413 -3.140 -20.672 1.00 93.81 71 SER A CA 1
ATOM 580 C C . SER A 1 71 ? 11.109 -1.795 -20.428 1.00 93.81 71 SER A C 1
ATOM 582 O O . SER A 1 71 ? 12.121 -1.503 -21.065 1.00 93.81 71 SER A O 1
ATOM 584 N N . LEU A 1 72 ? 10.545 -0.930 -19.576 1.00 96.50 72 LEU A N 1
ATOM 585 C CA . LEU A 1 72 ? 11.070 0.420 -19.331 1.00 96.50 72 LEU A CA 1
ATOM 586 C C . LEU A 1 72 ? 12.425 0.398 -18.607 1.00 96.50 72 LEU A C 1
ATOM 588 O O . LEU A 1 72 ? 13.268 1.262 -18.839 1.00 96.50 72 LEU A O 1
ATOM 592 N N . TYR A 1 73 ? 12.634 -0.591 -17.740 1.00 96.69 73 TYR A N 1
ATOM 593 C CA . TYR A 1 73 ? 13.866 -0.784 -16.983 1.00 96.69 73 TYR A CA 1
ATOM 594 C C . TYR A 1 73 ? 14.519 -2.106 -17.384 1.00 96.69 73 TYR A C 1
ATOM 596 O O . TYR A 1 73 ? 13.839 -3.051 -17.779 1.00 96.69 73 TYR A O 1
ATOM 604 N N . SER A 1 74 ? 15.844 -2.198 -17.272 1.00 96.44 74 SER A N 1
ATOM 605 C CA . SER A 1 74 ? 16.549 -3.457 -17.513 1.00 96.44 74 SER A CA 1
ATOM 606 C C . SER A 1 74 ? 16.105 -4.530 -16.513 1.00 96.44 74 SER A C 1
ATOM 608 O O . SER A 1 74 ? 15.977 -4.269 -15.316 1.00 96.44 74 SER A O 1
ATOM 610 N N . HIS A 1 75 ? 15.916 -5.765 -16.980 1.00 95.81 75 HIS A N 1
ATOM 611 C CA . HIS A 1 75 ? 15.603 -6.911 -16.117 1.00 95.81 75 HIS A CA 1
ATOM 612 C C . HIS A 1 75 ? 16.861 -7.460 -15.421 1.00 95.81 75 HIS A C 1
ATOM 614 O O . HIS A 1 75 ? 17.186 -8.643 -15.496 1.00 95.81 75 HIS A O 1
ATOM 620 N N . ASP A 1 76 ? 17.585 -6.573 -14.747 1.00 96.94 76 ASP A N 1
ATOM 621 C CA . ASP A 1 76 ? 18.719 -6.866 -13.884 1.00 96.94 76 ASP A CA 1
ATOM 622 C C . ASP A 1 76 ? 18.577 -6.121 -12.546 1.00 96.94 76 ASP A C 1
ATOM 624 O O . ASP A 1 76 ? 17.623 -5.373 -12.312 1.00 96.94 76 ASP A O 1
ATOM 628 N N . LEU A 1 77 ? 19.529 -6.335 -11.636 1.00 96.94 77 LEU A N 1
ATOM 629 C CA . LEU A 1 77 ? 19.488 -5.717 -10.311 1.00 96.94 77 LEU A CA 1
ATOM 630 C C . LEU A 1 77 ? 19.540 -4.180 -10.384 1.00 96.94 77 LEU A C 1
ATOM 632 O O . LEU A 1 77 ? 18.900 -3.504 -9.581 1.00 96.94 77 LEU A O 1
ATOM 636 N N . ASN A 1 78 ? 20.266 -3.622 -11.355 1.00 98.00 78 ASN A N 1
ATOM 637 C CA . ASN A 1 78 ? 20.384 -2.174 -11.528 1.00 98.00 78 ASN A CA 1
ATOM 638 C C . ASN A 1 78 ? 19.067 -1.546 -11.998 1.00 98.00 78 ASN A C 1
ATOM 640 O O . ASN A 1 78 ? 18.664 -0.500 -11.483 1.00 98.00 78 ASN A O 1
ATOM 644 N N . GLY A 1 79 ? 18.376 -2.187 -12.940 1.00 97.88 79 GLY A N 1
ATOM 645 C CA . GLY A 1 79 ? 17.065 -1.746 -13.400 1.00 97.88 79 GLY A CA 1
ATOM 646 C C . GLY A 1 79 ? 16.002 -1.888 -12.316 1.00 97.88 79 GLY A C 1
ATOM 647 O O . GLY A 1 79 ? 15.188 -0.981 -12.158 1.00 97.88 79 GLY A O 1
ATOM 648 N N . LEU A 1 80 ? 16.070 -2.941 -11.492 1.00 97.88 80 LEU A N 1
ATOM 649 C CA . LEU A 1 80 ? 15.196 -3.092 -10.326 1.00 97.88 80 LEU A CA 1
ATOM 650 C C . LEU A 1 80 ? 15.383 -1.932 -9.340 1.00 97.88 80 LEU A C 1
ATOM 652 O O . LEU A 1 80 ? 14.412 -1.282 -8.961 1.00 97.88 80 LEU A O 1
ATOM 656 N N . ILE A 1 81 ? 16.628 -1.631 -8.959 1.00 98.25 81 ILE A N 1
ATOM 657 C CA . ILE A 1 81 ? 16.928 -0.514 -8.051 1.00 98.25 81 ILE A CA 1
ATOM 658 C C . ILE A 1 81 ? 16.429 0.803 -8.650 1.00 98.25 81 ILE A C 1
ATOM 660 O O . ILE A 1 81 ? 15.786 1.588 -7.958 1.00 98.25 81 ILE A O 1
ATOM 664 N N . THR A 1 82 ? 16.671 1.028 -9.942 1.00 98.25 82 THR A N 1
ATOM 665 C CA . THR A 1 82 ? 16.255 2.255 -10.632 1.00 98.25 82 THR A CA 1
ATOM 666 C C . THR A 1 82 ? 14.731 2.402 -10.656 1.00 98.25 82 THR A C 1
ATOM 668 O O . THR A 1 82 ? 14.229 3.487 -10.365 1.00 98.25 82 THR A O 1
ATOM 671 N N . CYS A 1 83 ? 13.993 1.319 -10.925 1.00 98.00 83 CYS A N 1
ATOM 672 C CA . CYS A 1 83 ? 12.530 1.294 -10.867 1.00 98.00 83 CYS A CA 1
ATOM 673 C C . CYS A 1 83 ? 12.019 1.703 -9.480 1.00 98.00 83 CYS A C 1
ATOM 675 O O . CYS A 1 83 ? 11.139 2.550 -9.364 1.00 98.00 83 CYS A O 1
ATOM 677 N N . TYR A 1 84 ? 12.599 1.144 -8.417 1.00 98.12 84 TYR A N 1
ATOM 678 C CA . TYR A 1 84 ? 12.192 1.460 -7.049 1.00 98.12 84 TYR A CA 1
ATOM 679 C C . TYR A 1 84 ? 12.555 2.881 -6.629 1.00 98.12 84 TYR A C 1
ATOM 681 O O . TYR A 1 84 ? 11.747 3.539 -5.982 1.00 98.12 84 TYR A O 1
ATOM 689 N N . VAL A 1 85 ? 13.736 3.376 -7.008 1.00 98.06 85 VAL A N 1
ATOM 690 C CA . VAL A 1 85 ? 14.149 4.761 -6.734 1.00 98.06 85 VAL A CA 1
ATOM 691 C C . VAL A 1 85 ? 13.206 5.746 -7.421 1.00 98.06 85 VAL A C 1
ATOM 693 O O . VAL A 1 85 ? 12.761 6.703 -6.789 1.00 98.06 85 VAL A O 1
ATOM 696 N N . ALA A 1 86 ? 12.846 5.487 -8.681 1.00 97.50 86 ALA A N 1
ATOM 697 C CA . ALA A 1 86 ? 11.872 6.294 -9.412 1.00 97.50 86 ALA A CA 1
ATOM 698 C C . ALA A 1 86 ? 10.466 6.231 -8.791 1.00 97.50 86 ALA A C 1
ATOM 700 O O . ALA A 1 86 ? 9.696 7.181 -8.921 1.00 97.50 86 ALA A O 1
ATOM 701 N N . ALA A 1 87 ? 10.141 5.140 -8.095 1.00 96.88 87 ALA A N 1
ATOM 702 C CA . ALA A 1 87 ? 8.850 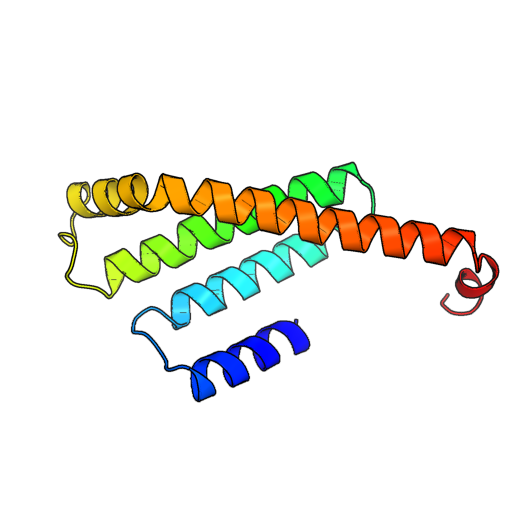4.951 -7.457 1.00 96.88 87 ALA A CA 1
ATOM 703 C C . ALA A 1 87 ? 8.708 5.675 -6.098 1.00 96.88 87 ALA A C 1
ATOM 705 O O . ALA A 1 87 ? 7.581 5.898 -5.657 1.00 96.88 87 ALA A O 1
ATOM 706 N N . ILE A 1 88 ? 9.809 6.057 -5.430 1.00 95.81 88 ILE A N 1
ATOM 707 C CA . ILE A 1 88 ? 9.795 6.663 -4.078 1.00 95.81 88 ILE A CA 1
ATOM 708 C C . ILE A 1 88 ? 8.811 7.842 -3.942 1.00 95.81 88 ILE A C 1
ATOM 710 O O . ILE A 1 88 ? 8.059 7.840 -2.970 1.00 95.81 88 ILE A O 1
ATOM 714 N N . PRO A 1 89 ? 8.720 8.804 -4.883 1.00 94.44 89 PRO A N 1
ATOM 715 C CA . PRO A 1 89 ? 7.770 9.913 -4.756 1.00 94.44 89 PRO A CA 1
ATOM 716 C C . PRO A 1 89 ? 6.308 9.452 -4.641 1.00 94.44 89 PRO A C 1
ATOM 718 O O . PRO A 1 89 ? 5.529 10.025 -3.889 1.00 94.44 89 PRO A O 1
ATOM 721 N N . PHE A 1 90 ? 5.941 8.366 -5.329 1.00 94.06 90 PHE A N 1
ATOM 722 C CA . PHE A 1 90 ? 4.588 7.803 -5.279 1.00 94.06 90 PHE A CA 1
ATOM 723 C C . PHE A 1 90 ? 4.312 7.044 -3.975 1.00 94.06 90 PHE A C 1
ATOM 725 O O . PHE A 1 90 ? 3.151 6.846 -3.601 1.00 94.06 90 PHE A O 1
ATOM 732 N N . PHE A 1 91 ? 5.362 6.600 -3.275 1.00 95.69 91 PHE A N 1
ATOM 733 C CA . PHE A 1 91 ? 5.219 5.975 -1.964 1.00 95.69 91 PHE A CA 1
ATOM 734 C C . PHE A 1 91 ? 4.711 6.974 -0.928 1.00 95.69 91 PHE A C 1
ATOM 736 O O . PHE A 1 91 ? 3.822 6.627 -0.151 1.00 95.69 91 PHE A O 1
ATOM 743 N N . ASP A 1 92 ? 5.219 8.207 -0.955 1.00 93.75 92 ASP A N 1
ATOM 744 C CA . ASP A 1 92 ? 4.813 9.256 -0.020 1.00 93.75 92 ASP A CA 1
ATOM 745 C C . ASP A 1 92 ? 3.319 9.571 -0.167 1.00 93.75 92 ASP A C 1
ATOM 747 O O . ASP A 1 92 ? 2.572 9.527 0.816 1.00 93.75 92 ASP A O 1
ATOM 751 N N . ASP A 1 93 ? 2.852 9.768 -1.403 1.00 95.25 93 ASP A N 1
ATOM 752 C CA . ASP A 1 93 ? 1.433 9.994 -1.699 1.00 95.25 93 ASP A CA 1
ATOM 753 C C . ASP A 1 93 ? 0.561 8.808 -1.260 1.00 95.25 93 ASP A C 1
ATOM 755 O O . ASP A 1 93 ? -0.496 8.982 -0.640 1.00 95.25 93 ASP A O 1
ATOM 759 N N . SER A 1 94 ? 1.025 7.583 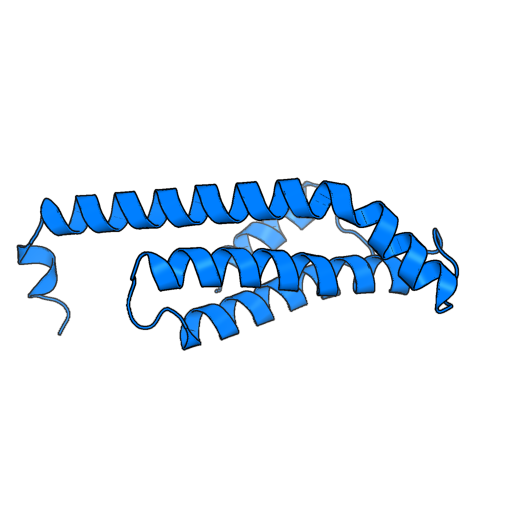-1.524 1.00 94.44 94 SER A N 1
ATOM 760 C CA . SER A 1 94 ? 0.327 6.357 -1.125 1.00 94.44 94 SER A CA 1
ATOM 761 C C . SER A 1 94 ? 0.232 6.225 0.395 1.00 94.44 94 SER A C 1
ATOM 763 O O . SER A 1 94 ? -0.822 5.870 0.925 1.00 94.44 94 SER A O 1
ATOM 765 N N . LEU A 1 95 ? 1.310 6.539 1.115 1.00 95.50 95 LEU A N 1
ATOM 766 C CA . LEU A 1 95 ? 1.377 6.454 2.569 1.00 95.50 95 LEU A CA 1
ATOM 767 C C . LEU A 1 95 ? 0.488 7.504 3.242 1.00 95.50 95 LEU A C 1
ATOM 769 O O . LEU A 1 95 ? -0.233 7.186 4.197 1.00 95.50 95 LEU A O 1
ATOM 773 N N . ILE A 1 96 ? 0.517 8.741 2.741 1.00 96.06 96 ILE A N 1
ATOM 774 C CA . ILE A 1 96 ? -0.334 9.831 3.225 1.00 96.06 96 ILE A CA 1
ATOM 775 C C . ILE A 1 96 ? -1.800 9.472 2.993 1.00 96.06 96 ILE A C 1
ATOM 777 O O . ILE A 1 96 ? -2.592 9.505 3.937 1.00 96.06 96 ILE A O 1
ATOM 781 N N . SER A 1 97 ? -2.154 9.055 1.775 1.00 95.31 97 SER A N 1
ATOM 782 C CA . SER A 1 97 ? -3.516 8.645 1.426 1.00 95.31 97 SER A CA 1
ATOM 783 C C . SER A 1 97 ? -4.005 7.490 2.304 1.00 95.31 97 SER A C 1
ATOM 785 O O . SER A 1 97 ? -5.052 7.598 2.949 1.00 95.31 97 SER A O 1
ATOM 787 N N . ALA A 1 98 ? -3.215 6.417 2.427 1.00 95.00 98 ALA A N 1
ATOM 788 C CA . ALA A 1 98 ? -3.561 5.259 3.249 1.00 95.00 98 ALA A CA 1
ATOM 789 C C . ALA A 1 98 ? -3.787 5.646 4.716 1.00 95.00 98 ALA A C 1
ATOM 791 O O . ALA A 1 98 ? -4.736 5.174 5.349 1.00 95.00 98 ALA A O 1
ATOM 792 N N . SER A 1 99 ? -2.945 6.526 5.259 1.00 95.12 99 SER A N 1
ATOM 793 C CA . SER A 1 99 ? -3.057 6.990 6.643 1.00 95.12 99 SER A CA 1
ATOM 794 C C . SER A 1 99 ? -4.282 7.880 6.848 1.00 95.12 99 SER A C 1
ATOM 796 O O . SER A 1 99 ? -5.032 7.663 7.799 1.00 95.12 99 SER A O 1
ATOM 798 N N . LEU A 1 100 ? -4.544 8.828 5.943 1.00 96.81 100 LEU A N 1
ATOM 799 C CA . LEU A 1 100 ? -5.709 9.715 6.009 1.00 96.81 100 LEU A CA 1
ATOM 800 C C . LEU A 1 100 ? -7.027 8.938 5.924 1.00 96.81 100 LEU A C 1
ATOM 802 O O . LEU A 1 100 ? -7.909 9.133 6.765 1.00 96.81 100 LEU A O 1
ATOM 806 N N . TYR A 1 101 ? -7.155 8.020 4.962 1.00 94.44 101 TYR A N 1
ATOM 807 C CA . TYR A 1 101 ? -8.350 7.182 4.828 1.00 94.44 101 TYR A CA 1
ATOM 808 C C . TYR A 1 101 ? -8.561 6.296 6.057 1.00 94.44 101 TYR A C 1
ATOM 810 O O . TYR A 1 101 ? -9.657 6.260 6.621 1.00 94.44 101 TYR A O 1
ATOM 818 N N . SER A 1 102 ? -7.504 5.628 6.525 1.00 93.75 102 SER A N 1
ATOM 819 C CA . SER A 1 102 ? -7.585 4.733 7.683 1.00 93.75 102 SER A CA 1
ATOM 820 C C . SER A 1 102 ? -7.966 5.484 8.964 1.00 93.75 102 SER A C 1
ATOM 822 O O . SER A 1 102 ? -8.804 5.016 9.738 1.00 93.75 102 SER A O 1
ATOM 824 N N . LEU A 1 103 ? -7.405 6.679 9.172 1.00 95.56 103 LEU A N 1
ATOM 825 C CA . LEU A 1 103 ? -7.748 7.545 10.300 1.00 95.56 103 LEU A CA 1
ATOM 826 C C . LEU A 1 103 ? -9.182 8.061 10.223 1.00 95.56 103 LEU A C 1
ATOM 828 O O . LEU A 1 103 ? -9.881 8.051 11.235 1.00 95.56 103 LEU A O 1
ATOM 832 N N . THR A 1 104 ? -9.637 8.460 9.037 1.00 96.31 104 THR A N 1
ATOM 833 C CA . THR A 1 104 ? -11.013 8.924 8.819 1.00 96.31 104 THR A CA 1
ATOM 834 C C . THR A 1 104 ? -12.013 7.834 9.193 1.00 96.31 104 THR A C 1
ATOM 836 O O . THR A 1 104 ? -12.915 8.068 9.998 1.00 96.31 104 THR A O 1
ATOM 839 N N . ILE A 1 105 ? -11.804 6.612 8.696 1.00 92.88 105 ILE A N 1
ATOM 840 C CA . ILE A 1 105 ? -12.650 5.455 9.018 1.00 92.88 105 ILE A CA 1
ATOM 841 C C . ILE A 1 105 ? -12.619 5.161 10.522 1.00 92.88 105 ILE A C 1
ATOM 843 O O . ILE A 1 105 ? -13.666 4.947 11.133 1.00 92.88 105 ILE A O 1
ATOM 847 N N . TYR A 1 106 ? -11.437 5.196 11.145 1.00 93.81 106 TYR A N 1
ATOM 848 C CA . TYR A 1 106 ? -11.295 4.979 12.584 1.00 93.81 106 TYR A CA 1
ATOM 849 C C . TYR A 1 106 ? -12.060 6.018 13.419 1.00 93.81 106 TYR A C 1
ATOM 851 O O . TYR A 1 106 ? -12.743 5.649 14.378 1.00 93.81 106 TYR A O 1
ATOM 859 N N . ILE A 1 107 ? -11.975 7.302 13.057 1.00 94.88 107 ILE A N 1
ATOM 860 C CA . ILE A 1 107 ? -12.678 8.390 13.747 1.00 94.88 107 ILE A CA 1
ATOM 861 C C . ILE A 1 107 ? -14.189 8.219 13.603 1.00 94.88 107 ILE A C 1
ATOM 863 O O . ILE A 1 107 ? -14.895 8.271 14.609 1.00 94.88 107 ILE A O 1
ATOM 867 N N . ILE A 1 108 ? -14.681 7.950 12.390 1.00 94.62 108 ILE A N 1
ATOM 868 C CA . ILE A 1 108 ? -16.108 7.710 12.134 1.00 94.62 108 ILE A CA 1
ATOM 869 C C . ILE A 1 108 ? -16.605 6.520 12.959 1.00 94.62 108 ILE A C 1
ATOM 871 O O . ILE A 1 108 ? -17.622 6.627 13.642 1.00 94.62 108 ILE A O 1
ATOM 875 N N . TYR A 1 109 ? -15.863 5.409 12.966 1.00 91.12 109 TYR A N 1
ATOM 876 C CA . TYR A 1 109 ? -16.205 4.225 13.754 1.00 91.12 109 TYR A CA 1
ATOM 877 C C . TYR A 1 109 ? -16.276 4.531 15.257 1.00 91.12 109 TYR A C 1
ATOM 879 O O . TYR A 1 109 ? -17.226 4.136 15.937 1.00 91.12 109 TYR A O 1
ATOM 887 N N . LYS A 1 110 ? -15.295 5.270 15.791 1.00 91.50 110 LYS A N 1
ATOM 888 C CA . LYS A 1 110 ? -15.2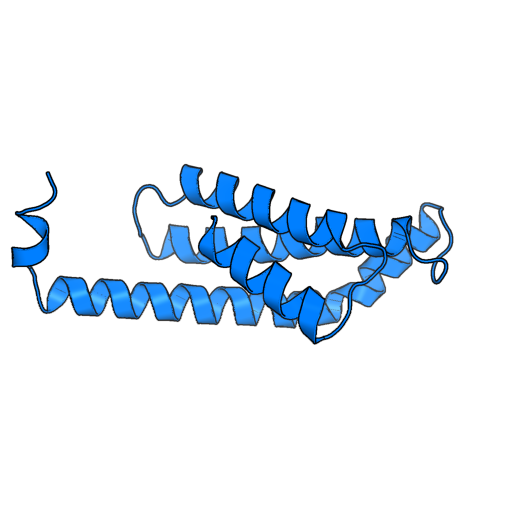83 5.685 17.201 1.00 91.50 110 LYS A CA 1
ATOM 889 C C . LYS A 1 110 ? -16.437 6.623 17.538 1.00 91.50 110 LYS A C 1
ATOM 891 O O . LYS A 1 110 ? -17.068 6.444 18.576 1.00 91.50 110 LYS A O 1
ATOM 896 N N . PHE A 1 111 ? -16.723 7.587 16.671 1.00 93.25 111 PHE A N 1
ATOM 897 C CA . PHE A 1 111 ? -17.827 8.523 16.846 1.00 93.25 111 PHE A CA 1
ATOM 898 C C . PHE A 1 111 ? -19.178 7.800 16.844 1.00 93.25 111 PHE A C 1
ATOM 900 O O . PHE A 1 111 ? -19.966 7.973 17.770 1.00 93.25 111 PHE A O 1
ATOM 907 N N . TYR A 1 112 ? -19.402 6.910 15.874 1.00 92.06 112 TYR A N 1
ATOM 908 C CA . TYR A 1 112 ? -20.605 6.082 15.796 1.00 92.06 112 TYR A CA 1
ATOM 909 C C . TYR A 1 112 ? -20.800 5.230 17.057 1.00 92.06 112 TYR A C 1
ATOM 911 O O . TYR A 1 112 ? -21.882 5.218 17.642 1.00 92.06 112 TYR A O 1
ATOM 919 N N . LYS A 1 113 ? -19.733 4.574 17.533 1.00 87.88 113 LYS A N 1
ATOM 920 C CA . LYS A 1 113 ? -19.780 3.755 18.751 1.00 87.88 113 LYS A CA 1
ATOM 921 C C . LYS A 1 113 ? -20.102 4.568 20.011 1.00 87.88 113 LYS A C 1
ATOM 923 O O . LYS A 1 113 ? -20.752 4.043 20.910 1.00 87.88 113 LYS A O 1
ATOM 928 N N . ASN A 1 114 ? -19.654 5.820 20.079 1.00 88.75 114 ASN A N 1
ATOM 929 C CA . ASN A 1 114 ? -19.963 6.712 21.196 1.00 88.75 114 ASN A CA 1
ATOM 930 C C . ASN A 1 114 ? -21.411 7.226 21.151 1.00 88.75 114 ASN A C 1
ATOM 932 O O . ASN A 1 114 ? -22.011 7.404 22.206 1.00 88.75 114 ASN A O 1
ATOM 936 N N . LEU A 1 115 ? -21.968 7.455 19.956 1.00 91.12 115 LEU A N 1
ATOM 937 C CA . LEU A 1 115 ? -23.357 7.895 19.779 1.00 91.12 115 LEU A CA 1
ATOM 938 C C . LEU A 1 115 ? -24.380 6.788 20.056 1.00 91.12 115 LEU A C 1
ATOM 940 O O . LEU A 1 115 ? -25.443 7.068 20.602 1.00 91.12 115 LEU A O 1
ATOM 944 N N . PHE A 1 116 ? -24.061 5.541 19.700 1.00 89.31 116 PHE A N 1
ATOM 945 C CA . PHE A 1 116 ? -24.960 4.395 19.856 1.00 89.31 116 PHE A CA 1
ATOM 946 C C . PHE A 1 116 ? -24.314 3.282 20.699 1.00 89.31 116 PHE A C 1
ATOM 948 O O . PHE A 1 116 ? -23.950 2.228 20.168 1.00 89.31 116 PHE A O 1
ATOM 955 N N . PRO A 1 117 ? -24.169 3.474 22.025 1.00 77.50 117 PRO A N 1
ATOM 956 C CA . PRO A 1 117 ? -23.542 2.475 22.886 1.00 77.50 117 PRO A CA 1
ATOM 957 C C . PRO A 1 117 ? -24.300 1.133 22.903 1.00 77.50 117 PRO A C 1
ATOM 959 O O . PRO A 1 117 ? -23.659 0.078 22.962 1.00 77.50 117 PRO A O 1
ATOM 962 N N . GLU A 1 118 ? -25.634 1.166 22.778 1.00 71.31 118 GLU A N 1
ATOM 963 C CA . GLU A 1 118 ? -26.526 -0.010 22.799 1.00 71.31 118 GLU A CA 1
ATOM 964 C C . GLU A 1 118 ? -26.368 -0.940 21.586 1.00 71.31 118 GLU A C 1
ATOM 966 O O . GLU A 1 118 ? -26.639 -2.137 21.685 1.00 71.31 118 GLU A O 1
ATOM 971 N N . ALA A 1 119 ? -25.832 -0.439 20.466 1.00 62.56 119 ALA A N 1
ATOM 972 C CA . ALA A 1 119 ? -25.562 -1.248 19.276 1.00 62.56 119 ALA A CA 1
ATOM 973 C C . ALA A 1 119 ? -24.527 -2.370 19.525 1.00 62.56 119 ALA A C 1
ATOM 975 O O . ALA A 1 119 ? -24.415 -3.289 18.720 1.00 62.56 119 ALA A O 1
ATOM 976 N N . ASN A 1 120 ? -23.791 -2.339 20.647 1.00 54.88 120 ASN A N 1
ATOM 977 C CA . ASN A 1 120 ? -22.854 -3.403 21.032 1.00 54.88 120 ASN A CA 1
ATOM 978 C C . ASN A 1 120 ? -23.518 -4.612 21.727 1.00 54.88 120 ASN A C 1
ATOM 980 O O . ASN A 1 120 ? -22.826 -5.595 21.982 1.00 54.88 120 ASN A O 1
ATOM 984 N N . ILE A 1 121 ? -24.809 -4.554 22.085 1.00 51.88 121 ILE A N 1
ATOM 985 C CA . ILE A 1 121 ? -25.457 -5.593 22.912 1.00 51.88 121 ILE A CA 1
ATOM 986 C C . ILE A 1 121 ? -26.026 -6.743 22.054 1.00 51.88 121 ILE A C 1
ATOM 988 O O . ILE A 1 121 ? -26.174 -7.857 22.545 1.00 51.88 121 ILE A O 1
ATOM 992 N N . VAL A 1 122 ? -26.290 -6.512 20.762 1.00 49.75 122 VAL A N 1
ATOM 993 C CA . VAL A 1 122 ? -27.017 -7.463 19.891 1.00 49.75 122 VAL A CA 1
ATOM 994 C C . VAL A 1 122 ? -26.093 -8.408 19.101 1.00 49.75 122 VAL A C 1
ATOM 996 O O . VAL A 1 122 ? -26.549 -9.421 18.584 1.00 49.75 122 VAL A O 1
ATOM 999 N N . THR A 1 123 ? -24.787 -8.135 19.026 1.00 42.53 123 THR A N 1
ATOM 1000 C CA . THR A 1 123 ? -23.815 -8.944 18.258 1.00 42.53 123 THR A CA 1
ATOM 1001 C C . THR A 1 123 ? -22.818 -9.672 19.160 1.00 42.53 123 THR A C 1
ATOM 1003 O O . THR A 1 123 ? -21.606 -9.480 19.027 1.00 42.53 123 THR A O 1
ATOM 1006 N N . LYS A 1 124 ? -23.319 -10.471 20.103 1.00 36.19 124 LYS A N 1
ATOM 1007 C CA . LYS A 1 124 ? -22.509 -11.434 20.855 1.00 36.19 124 LYS A CA 1
ATOM 1008 C C . LYS A 1 124 ? -22.891 -12.855 20.479 1.00 36.19 124 LYS A C 1
ATOM 1010 O O . LYS A 1 124 ? -24.108 -13.100 20.352 1.00 36.19 124 LYS A O 1
#